Protein AF-A0A4R6K1C7-F1 (afdb_monomer)

Sequence (132 aa):
MERQLELVLAVVLMDVDGLGGIRLRAEDDDWLGMEGVATAMLRWPDGSGRGVQVALDQEFGTQVAMLADQVQEEVVEALWHAGRPTNWPRCPRHPHTHPLAAAEHGGRAYWKCPAGGELISEIGRLGATPRG

Organism: NCBI:txid52695

Radius of gyration: 14.56 Å; Cα contacts (8 Å, |Δi|>4): 227; chains: 1; bounding box: 35×25×40 Å

Structure (mmCIF, N/CA/C/O backbone):
data_AF-A0A4R6K1C7-F1
#
_entry.id   AF-A0A4R6K1C7-F1
#
loop_
_atom_site.group_PDB
_atom_site.id
_atom_site.type_symbol
_atom_site.label_atom_id
_atom_site.label_alt_id
_atom_site.label_comp_id
_atom_site.label_asym_id
_atom_site.label_entity_id
_atom_site.label_seq_id
_atom_site.pdbx_PDB_ins_code
_atom_site.Cartn_x
_atom_site.Cartn_y
_atom_site.Cartn_z
_atom_site.occupancy
_atom_site.B_iso_or_equiv
_atom_site.auth_seq_id
_atom_site.auth_comp_id
_atom_site.auth_asym_id
_atom_site.auth_atom_id
_atom_site.pdbx_PDB_model_num
ATOM 1 N N . MET A 1 1 ? -1.480 -3.429 18.960 1.00 80.00 1 MET A N 1
ATOM 2 C CA . MET A 1 1 ? -1.709 -2.700 17.705 1.00 80.0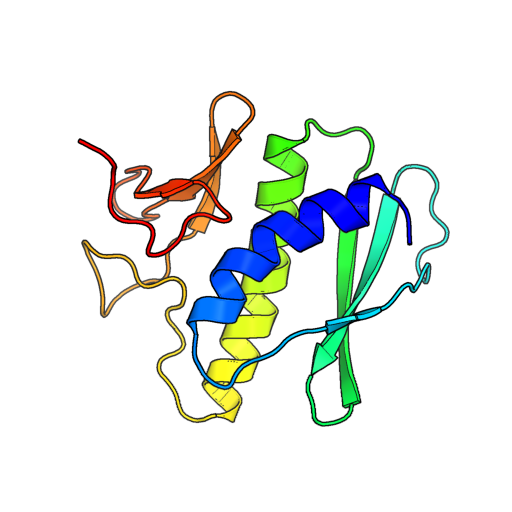0 1 MET A CA 1
ATOM 3 C C . MET A 1 1 ? -3.179 -2.403 17.641 1.00 80.00 1 MET A C 1
ATOM 5 O O . MET A 1 1 ? -3.972 -3.280 17.976 1.00 80.00 1 MET A O 1
ATOM 9 N N . GLU A 1 2 ? -3.535 -1.177 17.266 1.00 88.19 2 GLU A N 1
ATOM 10 C CA . GLU A 1 2 ? -4.929 -0.802 17.029 1.00 88.19 2 GLU A CA 1
ATOM 11 C C . GLU A 1 2 ? -5.557 -1.758 16.002 1.00 88.19 2 GLU A C 1
ATOM 13 O O . GLU A 1 2 ? -4.971 -2.024 14.949 1.00 88.19 2 GLU A O 1
ATOM 18 N N . ARG A 1 3 ? -6.751 -2.284 16.297 1.00 90.69 3 ARG A N 1
ATOM 19 C CA . ARG A 1 3 ? -7.385 -3.334 15.484 1.00 90.69 3 ARG A CA 1
ATOM 20 C C . ARG A 1 3 ? -7.634 -2.859 14.058 1.00 90.69 3 ARG A C 1
ATOM 22 O O . ARG A 1 3 ? -7.539 -3.637 13.112 1.00 90.69 3 ARG A O 1
ATOM 29 N N . GLN A 1 4 ? -7.974 -1.586 13.902 1.00 91.81 4 GLN A N 1
ATOM 30 C CA . GLN A 1 4 ? -8.191 -0.997 12.589 1.00 91.81 4 GLN A CA 1
ATOM 31 C C . GLN A 1 4 ? -6.903 -0.984 11.760 1.00 91.81 4 GLN A C 1
ATOM 33 O O . GLN A 1 4 ? -6.920 -1.420 10.612 1.00 91.81 4 GLN A O 1
ATOM 38 N N . LEU A 1 5 ? -5.776 -0.585 12.356 1.00 92.62 5 LEU A N 1
ATOM 39 C CA . LEU A 1 5 ? -4.478 -0.619 11.687 1.00 92.62 5 LEU A CA 1
ATOM 40 C C . LEU A 1 5 ? -4.064 -2.049 11.320 1.00 92.62 5 LEU A C 1
ATOM 42 O O . LEU A 1 5 ? -3.595 -2.272 10.208 1.00 92.62 5 LEU A O 1
ATOM 46 N N . GLU A 1 6 ? -4.305 -3.025 12.199 1.00 93.50 6 GLU A N 1
ATOM 47 C CA . GLU A 1 6 ? -4.054 -4.442 11.907 1.00 93.50 6 GLU A CA 1
ATOM 48 C C . GLU A 1 6 ? -4.808 -4.915 10.654 1.00 93.50 6 GLU A C 1
ATOM 50 O O . GLU A 1 6 ? -4.224 -5.546 9.773 1.00 93.50 6 GLU A O 1
ATOM 55 N N . LEU A 1 7 ? -6.098 -4.578 10.546 1.00 94.06 7 LEU A N 1
ATOM 56 C CA . LEU A 1 7 ? -6.932 -4.950 9.401 1.00 94.06 7 LEU A CA 1
ATOM 57 C C . LEU A 1 7 ? -6.456 -4.293 8.103 1.00 94.06 7 LEU A C 1
ATOM 59 O O . LEU A 1 7 ? -6.409 -4.952 7.064 1.00 94.06 7 LEU A O 1
ATOM 63 N N . VAL A 1 8 ? -6.098 -3.009 8.159 1.00 95.44 8 VAL A N 1
ATOM 64 C CA . VAL A 1 8 ? -5.603 -2.262 6.996 1.00 95.44 8 VAL A CA 1
ATOM 65 C C . VAL A 1 8 ? -4.245 -2.819 6.546 1.00 95.44 8 VAL A C 1
ATOM 67 O O . VAL A 1 8 ? -4.072 -3.112 5.363 1.00 95.44 8 VAL A O 1
ATOM 70 N N . LEU A 1 9 ? -3.311 -3.057 7.476 1.00 94.69 9 LEU A N 1
ATOM 71 C CA . LEU A 1 9 ? -2.016 -3.688 7.194 1.00 94.69 9 LEU A CA 1
ATOM 72 C C . LEU A 1 9 ? -2.180 -5.066 6.566 1.00 94.69 9 LEU A C 1
ATOM 74 O O . LEU A 1 9 ? -1.517 -5.365 5.577 1.00 94.69 9 LEU A O 1
ATOM 78 N N . ALA A 1 10 ? -3.067 -5.897 7.115 1.00 93.31 10 ALA A N 1
ATOM 79 C CA . ALA A 1 10 ? -3.297 -7.240 6.601 1.00 93.31 10 ALA A CA 1
ATOM 80 C C . ALA A 1 10 ? -3.711 -7.220 5.123 1.00 93.31 10 ALA A C 1
ATOM 82 O O . ALA A 1 10 ? -3.224 -8.045 4.356 1.00 93.31 10 ALA A O 1
ATOM 83 N N . VAL A 1 11 ? -4.555 -6.267 4.705 1.00 94.69 11 VAL A N 1
ATOM 84 C CA . VAL A 1 11 ? -4.951 -6.105 3.295 1.00 94.69 11 VAL A CA 1
ATOM 85 C C . VAL A 1 11 ? -3.749 -5.746 2.424 1.00 94.69 11 VAL A C 1
ATOM 87 O O . VAL A 1 11 ? -3.531 -6.381 1.398 1.00 94.69 11 VAL A O 1
ATOM 90 N N . VAL A 1 12 ? -2.945 -4.761 2.827 1.00 94.75 12 VAL A N 1
ATOM 91 C CA . VAL A 1 12 ? -1.796 -4.308 2.026 1.00 94.75 12 VAL A CA 1
ATOM 92 C C . VAL A 1 12 ? -0.714 -5.390 1.930 1.00 94.75 12 VAL A C 1
ATOM 94 O O . VAL A 1 12 ? -0.168 -5.635 0.854 1.00 94.75 12 VAL A O 1
ATOM 97 N N . LEU A 1 13 ? -0.420 -6.079 3.036 1.00 92.06 13 LEU A N 1
ATOM 98 C CA . LEU A 1 13 ? 0.635 -7.093 3.096 1.00 92.06 13 LEU A CA 1
ATOM 99 C C . LEU A 1 13 ? 0.333 -8.333 2.238 1.00 92.06 13 LEU A C 1
ATOM 101 O O . LEU A 1 13 ? 1.278 -8.986 1.794 1.00 92.06 13 LEU A O 1
ATOM 105 N N . MET A 1 14 ? -0.937 -8.614 1.910 1.00 91.50 14 MET A N 1
ATOM 106 C CA . MET A 1 14 ? -1.287 -9.667 0.941 1.00 91.50 14 MET A CA 1
ATOM 107 C C . MET A 1 14 ? -0.620 -9.448 -0.4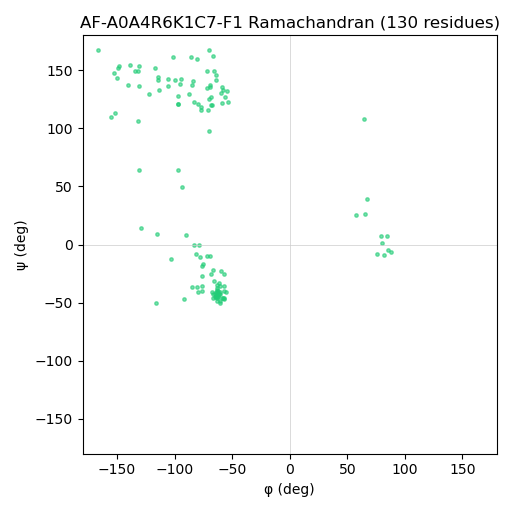25 1.00 91.50 14 MET A C 1
ATOM 109 O O . MET A 1 14 ? -0.201 -10.415 -1.061 1.00 91.50 14 MET A O 1
ATOM 113 N N . ASP A 1 15 ? -0.473 -8.195 -0.866 1.00 92.19 15 ASP A N 1
ATOM 114 C CA . ASP A 1 15 ? 0.167 -7.882 -2.150 1.00 92.19 15 ASP A CA 1
ATOM 115 C C . ASP A 1 15 ? 1.696 -7.999 -2.085 1.00 92.19 15 ASP A C 1
ATOM 117 O O . ASP A 1 15 ? 2.351 -8.270 -3.097 1.00 92.19 15 ASP A O 1
ATOM 121 N N . VAL A 1 16 ? 2.271 -7.808 -0.894 1.00 89.00 16 VAL A N 1
ATOM 122 C CA . VAL A 1 16 ? 3.716 -7.909 -0.647 1.00 89.00 16 VAL A CA 1
ATOM 123 C C . VAL A 1 16 ? 4.159 -9.367 -0.605 1.00 89.00 16 VAL A C 1
ATOM 125 O O . VAL A 1 16 ? 5.191 -9.704 -1.184 1.00 89.00 16 VAL A O 1
ATOM 128 N N . ASP A 1 17 ? 3.370 -10.255 0.006 1.00 81.75 17 ASP A N 1
ATOM 129 C CA . ASP A 1 17 ? 3.697 -11.684 0.119 1.00 81.75 17 ASP A CA 1
ATOM 130 C C . ASP A 1 17 ? 3.922 -12.357 -1.255 1.00 81.75 17 ASP A C 1
ATOM 132 O O . ASP A 1 17 ? 4.690 -13.317 -1.374 1.00 81.75 17 ASP A O 1
ATOM 136 N N . GLY A 1 18 ? 3.333 -11.813 -2.328 1.00 72.19 18 GLY A N 1
ATOM 137 C CA . GLY A 1 18 ? 3.535 -12.272 -3.706 1.00 72.19 18 GLY A CA 1
ATOM 138 C C . GLY A 1 18 ? 4.904 -11.943 -4.325 1.00 72.19 18 GLY A C 1
ATOM 139 O O . GLY A 1 18 ? 5.228 -12.459 -5.396 1.00 72.19 18 GLY A O 1
ATOM 140 N N . LEU A 1 19 ? 5.735 -11.108 -3.688 1.00 73.69 19 LEU A N 1
ATOM 141 C CA . LEU A 1 19 ? 6.997 -10.616 -4.264 1.00 73.69 19 LEU A CA 1
ATOM 142 C C . LEU A 1 19 ? 8.165 -11.601 -4.236 1.00 73.69 19 LEU A C 1
ATOM 144 O O . LEU A 1 19 ? 9.185 -11.342 -4.886 1.00 73.69 19 LEU A O 1
ATOM 148 N N . GLY A 1 20 ? 8.031 -12.714 -3.513 1.00 66.00 20 GLY A N 1
ATOM 149 C CA . GLY A 1 20 ? 9.068 -13.733 -3.367 1.00 66.00 20 GLY A CA 1
ATOM 150 C C . GLY A 1 20 ? 10.311 -13.204 -2.642 1.00 66.00 20 GLY A C 1
ATOM 151 O O . GLY A 1 20 ? 11.096 -12.435 -3.194 1.00 66.00 20 GLY A O 1
ATOM 152 N N . GLY A 1 21 ? 10.517 -13.636 -1.399 1.00 70.31 21 GLY A N 1
ATOM 153 C CA . GLY A 1 21 ? 11.736 -13.349 -0.630 1.00 70.31 21 GLY A CA 1
ATOM 154 C C . GLY A 1 21 ? 11.792 -11.983 0.065 1.00 70.31 21 GLY A C 1
ATOM 155 O O . GLY A 1 21 ? 12.675 -11.788 0.893 1.00 70.31 21 GLY A O 1
ATOM 156 N N . ILE A 1 22 ? 10.849 -11.073 -0.198 1.00 75.88 22 ILE A N 1
ATOM 157 C CA . ILE A 1 22 ? 10.638 -9.871 0.624 1.00 75.88 22 ILE A CA 1
ATOM 158 C C . ILE A 1 22 ? 9.507 -10.181 1.597 1.00 75.88 22 ILE A C 1
ATOM 160 O O . ILE A 1 22 ? 8.409 -10.529 1.173 1.00 75.88 22 ILE A O 1
ATOM 164 N N . ARG A 1 23 ? 9.789 -10.085 2.898 1.00 78.06 23 ARG A N 1
ATOM 165 C CA . ARG A 1 23 ? 8.792 -10.258 3.953 1.00 78.06 23 ARG A CA 1
ATOM 166 C C . ARG A 1 23 ? 8.907 -9.110 4.937 1.00 78.06 23 ARG A C 1
ATOM 168 O O . ARG A 1 23 ? 9.847 -9.081 5.728 1.00 78.06 23 ARG A O 1
ATOM 175 N N . LEU A 1 24 ? 7.948 -8.197 4.874 1.00 83.62 24 LEU A N 1
ATOM 176 C CA . LEU A 1 24 ? 7.779 -7.148 5.870 1.00 83.62 24 LEU A CA 1
ATOM 177 C C . LEU A 1 24 ? 6.945 -7.701 7.022 1.00 83.62 24 LEU A C 1
ATOM 179 O O . LEU A 1 24 ? 5.971 -8.424 6.805 1.00 83.62 24 LEU A O 1
ATOM 183 N N . ARG A 1 25 ? 7.344 -7.392 8.253 1.00 85.81 25 ARG A N 1
ATOM 184 C CA . ARG A 1 25 ? 6.541 -7.686 9.444 1.00 85.81 25 ARG A CA 1
ATOM 185 C C . ARG A 1 25 ? 6.092 -6.380 10.060 1.00 85.81 25 ARG A C 1
ATOM 187 O O . ARG A 1 25 ? 6.917 -5.493 10.231 1.00 85.81 25 ARG A O 1
ATOM 194 N N . ALA A 1 26 ? 4.817 -6.289 10.404 1.00 89.94 26 ALA A N 1
ATOM 195 C CA . ALA A 1 26 ? 4.330 -5.191 11.214 1.00 89.94 26 ALA A CA 1
ATOM 196 C C . ALA A 1 26 ? 4.483 -5.536 12.696 1.00 89.94 26 ALA A C 1
ATOM 198 O O . ALA A 1 26 ? 4.066 -6.609 13.140 1.00 89.94 26 ALA A O 1
ATOM 199 N N . GLU A 1 27 ? 5.079 -4.620 13.441 1.00 90.94 27 GLU A N 1
ATOM 200 C CA . GLU A 1 27 ? 5.191 -4.657 14.890 1.00 90.94 27 GLU A CA 1
ATOM 201 C C . GLU A 1 27 ? 4.387 -3.502 15.480 1.00 90.94 27 GLU A C 1
ATOM 203 O O . GLU A 1 27 ? 4.344 -2.404 14.923 1.00 90.94 27 GLU A O 1
ATOM 208 N N . ASP A 1 28 ? 3.731 -3.774 16.603 1.00 89.06 28 ASP A N 1
ATOM 209 C CA . ASP A 1 28 ? 3.004 -2.758 17.347 1.00 89.06 28 ASP A CA 1
ATOM 210 C C . ASP A 1 28 ? 3.973 -1.746 17.956 1.00 89.06 28 ASP A C 1
ATOM 212 O O . ASP A 1 28 ? 4.839 -2.125 18.746 1.00 89.06 28 ASP A O 1
ATOM 216 N N . ASP A 1 29 ? 3.821 -0.480 17.584 1.00 88.88 29 ASP A N 1
ATOM 217 C CA . ASP A 1 29 ? 4.643 0.617 18.083 1.00 88.88 29 ASP A CA 1
ATOM 218 C C . ASP A 1 29 ? 3.847 1.926 17.963 1.00 88.88 29 ASP A C 1
ATOM 220 O O . ASP A 1 29 ? 3.584 2.396 16.854 1.00 88.88 29 ASP A O 1
ATOM 224 N N . ASP A 1 30 ? 3.434 2.495 19.099 1.00 86.38 30 ASP A N 1
ATOM 225 C CA . ASP A 1 30 ? 2.734 3.784 19.190 1.00 86.38 30 ASP A CA 1
ATOM 226 C C . ASP A 1 30 ? 3.715 4.920 19.515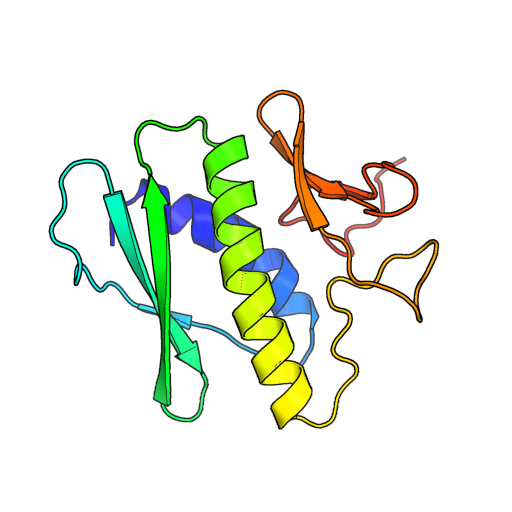 1.00 86.38 30 ASP A C 1
ATOM 228 O O . ASP A 1 30 ? 3.687 5.517 20.594 1.00 86.38 30 ASP A O 1
ATOM 232 N N . TRP A 1 31 ? 4.649 5.193 18.600 1.00 85.88 31 TRP A N 1
ATOM 233 C CA . TRP A 1 31 ? 5.672 6.222 18.827 1.00 85.88 31 TRP A CA 1
ATOM 234 C C . TRP A 1 31 ? 5.140 7.652 18.679 1.00 85.88 31 TRP A C 1
ATOM 236 O O . TRP A 1 31 ? 5.815 8.592 19.104 1.00 85.88 31 TRP A O 1
ATOM 246 N N . LEU A 1 32 ? 3.973 7.844 18.049 1.00 87.94 32 LEU A N 1
ATOM 247 C CA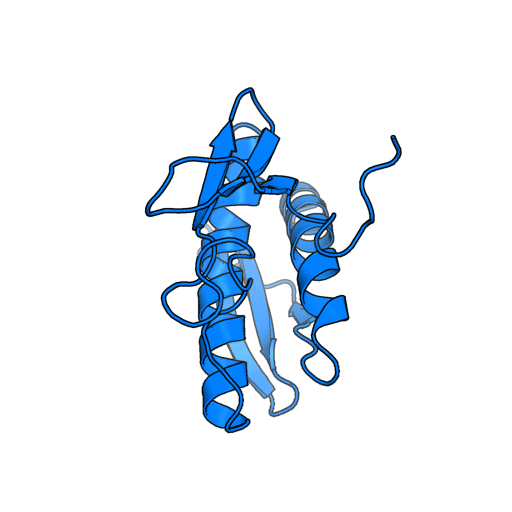 . LEU A 1 32 ? 3.362 9.169 17.912 1.00 87.94 32 LEU A CA 1
ATOM 248 C C . LEU A 1 32 ? 2.533 9.545 19.141 1.00 87.94 32 LEU A C 1
ATOM 250 O O . LEU A 1 32 ? 2.522 10.723 19.500 1.00 87.94 32 LEU A O 1
ATOM 254 N N . GLY A 1 33 ? 1.838 8.589 19.773 1.00 86.75 33 GLY A N 1
ATOM 255 C CA . GLY A 1 33 ? 0.982 8.846 20.935 1.00 86.75 33 GLY A CA 1
ATOM 256 C C . GLY A 1 33 ? -0.117 9.880 20.665 1.00 86.75 33 GLY A C 1
ATOM 257 O O . GLY A 1 33 ? -0.543 10.587 21.581 1.00 86.75 33 GLY A O 1
ATOM 258 N N . MET A 1 34 ? -0.527 10.033 19.401 1.00 88.44 34 MET A N 1
ATOM 259 C CA . MET A 1 34 ? -1.508 11.028 18.968 1.00 88.44 34 MET A CA 1
ATOM 260 C C . MET A 1 34 ? -2.896 10.407 18.868 1.00 88.44 34 MET A C 1
ATOM 262 O O . MET A 1 34 ? -3.104 9.421 18.165 1.00 88.44 34 MET A O 1
ATOM 266 N N . GLU A 1 35 ? -3.873 11.034 19.521 1.00 89.81 35 GLU A N 1
ATOM 267 C CA . GLU A 1 35 ? -5.271 10.624 19.411 1.00 89.81 35 GLU A CA 1
ATOM 268 C C . GLU A 1 35 ? -5.749 10.691 17.950 1.00 89.81 35 GLU A C 1
ATOM 270 O O . GLU A 1 35 ? -5.466 11.647 17.226 1.00 89.81 35 GLU A O 1
ATOM 275 N N . GLY A 1 36 ? -6.465 9.655 17.507 1.00 92.75 36 GLY A N 1
ATOM 276 C CA . GLY A 1 36 ? -6.971 9.556 16.136 1.00 92.75 36 GLY A CA 1
ATOM 277 C C . GLY A 1 36 ? -5.944 9.090 15.099 1.00 92.75 36 GLY A C 1
ATOM 278 O O . GLY A 1 36 ? -6.300 8.965 13.929 1.00 92.75 36 GLY A O 1
ATOM 279 N N . VAL A 1 37 ? -4.705 8.781 15.496 1.00 94.25 37 VAL A N 1
ATOM 280 C CA . VAL A 1 37 ? -3.686 8.192 14.618 1.00 94.25 37 VAL A CA 1
ATOM 281 C C . VAL A 1 37 ? -3.220 6.872 15.213 1.00 94.25 37 VAL A C 1
ATOM 283 O O . VAL A 1 37 ? -2.854 6.809 16.379 1.00 94.25 37 VAL A O 1
ATOM 286 N N . ALA A 1 38 ? -3.213 5.816 14.405 1.00 94.12 38 ALA A N 1
ATOM 287 C CA . ALA A 1 38 ? -2.577 4.559 14.777 1.00 94.12 38 ALA A CA 1
ATOM 288 C C . ALA A 1 38 ? -1.273 4.390 14.005 1.00 94.12 38 ALA A C 1
ATOM 290 O O . ALA A 1 38 ? -1.201 4.723 12.817 1.00 94.12 38 ALA A O 1
ATOM 291 N N . THR A 1 39 ? -0.266 3.829 14.667 1.00 95.25 39 THR A N 1
ATOM 292 C CA . THR A 1 39 ? 1.056 3.614 14.086 1.00 95.25 39 THR A CA 1
ATOM 293 C C . THR A 1 39 ? 1.561 2.189 14.293 1.00 95.25 39 THR A C 1
ATOM 295 O O . THR A 1 39 ? 1.132 1.486 15.207 1.00 95.25 39 THR A O 1
ATOM 298 N N . ALA A 1 40 ? 2.429 1.735 13.392 1.00 94.25 40 ALA A N 1
ATOM 299 C CA . ALA A 1 40 ? 3.101 0.441 13.472 1.00 94.25 40 ALA A CA 1
ATOM 300 C C . ALA A 1 40 ? 4.476 0.515 12.813 1.00 94.25 40 ALA A C 1
ATOM 302 O O . ALA A 1 40 ? 4.700 1.297 11.890 1.00 94.25 40 ALA A O 1
ATOM 303 N N . MET A 1 41 ? 5.406 -0.313 13.268 1.00 94.38 41 MET A N 1
ATOM 304 C CA . MET A 1 41 ? 6.746 -0.378 12.704 1.00 94.38 41 MET A CA 1
ATOM 305 C C . MET A 1 41 ? 6.829 -1.527 11.702 1.00 94.38 41 MET A C 1
ATOM 307 O O . MET A 1 41 ? 6.604 -2.684 12.055 1.00 94.38 41 MET A O 1
ATOM 311 N N . LEU A 1 42 ? 7.165 -1.230 10.448 1.00 92.06 42 LEU A N 1
ATOM 312 C CA . LEU A 1 42 ? 7.494 -2.250 9.459 1.00 92.06 42 LEU A CA 1
ATOM 313 C C . LEU A 1 42 ? 8.955 -2.646 9.628 1.00 92.06 42 LEU A C 1
ATOM 315 O O . LEU A 1 42 ? 9.840 -1.800 9.559 1.00 92.06 42 LEU A O 1
ATOM 319 N N . ARG A 1 43 ? 9.214 -3.933 9.857 1.00 88.25 43 ARG A N 1
ATOM 320 C CA . ARG A 1 43 ? 10.559 -4.492 10.015 1.00 88.25 43 ARG A CA 1
ATOM 321 C C . ARG A 1 43 ? 10.995 -5.285 8.798 1.00 88.25 43 ARG A C 1
ATOM 323 O O . ARG A 1 43 ? 10.257 -6.154 8.314 1.00 88.25 43 ARG A O 1
ATOM 330 N N . TRP A 1 44 ? 12.241 -5.061 8.397 1.00 79.88 44 TRP A N 1
ATOM 331 C CA . TRP A 1 44 ? 12.966 -5.926 7.475 1.00 79.88 44 TRP A CA 1
ATOM 332 C C . TRP A 1 44 ? 13.658 -7.086 8.217 1.00 79.88 44 TRP A C 1
ATOM 334 O O . TRP A 1 44 ? 13.870 -7.019 9.432 1.00 79.88 44 TRP A O 1
ATOM 344 N N . PRO A 1 45 ? 14.045 -8.170 7.512 1.00 76.50 45 PRO A N 1
ATOM 345 C CA . PRO A 1 45 ? 14.731 -9.310 8.128 1.00 76.50 45 PRO A CA 1
ATOM 346 C C . PRO A 1 45 ? 16.070 -8.984 8.805 1.00 76.50 45 PRO A C 1
ATOM 348 O O . PRO A 1 45 ? 16.502 -9.745 9.667 1.00 76.50 45 PRO A O 1
ATOM 351 N N . ASP A 1 46 ? 16.730 -7.891 8.419 1.00 77.56 46 ASP A N 1
ATOM 352 C CA . ASP A 1 46 ? 17.993 -7.436 9.013 1.00 77.56 46 ASP A CA 1
ATOM 353 C C . ASP A 1 46 ? 17.803 -6.613 10.305 1.00 77.56 46 ASP A C 1
ATOM 355 O O . ASP A 1 46 ? 18.784 -6.204 10.926 1.00 77.56 46 ASP A O 1
ATOM 359 N N . GLY A 1 47 ? 16.552 -6.406 10.732 1.00 77.94 47 GLY A N 1
ATOM 360 C CA . GLY A 1 47 ? 16.188 -5.682 11.949 1.00 77.94 47 GLY A CA 1
ATOM 361 C C . GLY A 1 47 ? 16.023 -4.173 11.768 1.00 77.94 47 GLY A C 1
ATOM 362 O O . GLY A 1 47 ? 15.570 -3.507 12.701 1.00 77.94 47 GLY A O 1
ATOM 363 N N . SER A 1 48 ? 16.335 -3.621 10.592 1.00 82.56 48 SER A N 1
ATOM 364 C CA . SER A 1 48 ? 15.959 -2.243 10.281 1.00 82.56 48 SER A CA 1
ATOM 365 C C . SER A 1 48 ? 14.430 -2.118 10.180 1.00 82.56 48 SER A C 1
ATOM 367 O O . SER A 1 48 ? 13.709 -3.117 10.056 1.00 82.56 48 SER A O 1
ATOM 369 N N . GLY A 1 49 ? 13.901 -0.897 10.255 1.00 84.00 49 GLY A N 1
ATOM 370 C CA . GLY A 1 49 ? 12.476 -0.680 10.029 1.00 84.00 49 GLY A CA 1
ATOM 371 C C . GLY A 1 49 ? 12.072 0.772 9.836 1.00 84.00 49 GLY A C 1
ATOM 372 O O . GLY A 1 49 ? 12.843 1.684 10.140 1.00 84.00 49 GLY A O 1
ATOM 373 N N . ARG A 1 50 ? 10.838 0.952 9.371 1.00 91.00 50 ARG A N 1
ATOM 374 C CA . ARG A 1 50 ? 10.198 2.243 9.118 1.00 91.00 50 ARG A CA 1
ATOM 375 C C . ARG A 1 50 ? 8.816 2.276 9.747 1.00 91.00 50 ARG A C 1
ATOM 377 O O . ARG A 1 50 ? 8.041 1.325 9.651 1.00 91.00 50 ARG A O 1
ATOM 384 N N . GLY A 1 51 ? 8.511 3.399 10.381 1.00 93.62 51 GLY A N 1
ATOM 385 C CA . GLY A 1 51 ? 7.187 3.655 10.913 1.00 93.62 51 GLY A CA 1
ATOM 386 C C . GLY A 1 51 ? 6.175 3.924 9.801 1.00 93.62 51 GLY A C 1
ATOM 387 O O . GLY A 1 51 ? 6.444 4.721 8.903 1.00 93.62 51 GLY A O 1
ATOM 388 N N . VAL A 1 52 ? 5.007 3.296 9.897 1.00 95.38 52 VAL A N 1
ATOM 389 C CA . VAL A 1 52 ? 3.810 3.619 9.119 1.00 95.38 52 VAL A CA 1
ATOM 390 C C . VAL A 1 52 ? 2.669 4.080 10.012 1.00 95.38 52 VAL A C 1
ATOM 392 O O . VAL A 1 52 ? 2.552 3.677 11.169 1.00 95.38 52 VAL A O 1
ATOM 395 N N . GLN A 1 53 ? 1.801 4.917 9.462 1.00 95.06 53 GLN A N 1
ATOM 396 C CA . GLN A 1 53 ? 0.706 5.530 10.201 1.00 95.06 53 GLN A CA 1
ATOM 397 C C . GLN A 1 53 ? -0.586 5.577 9.394 1.00 95.06 53 GLN A C 1
ATOM 399 O O . GLN A 1 53 ? -0.579 5.646 8.163 1.00 95.06 53 GLN A O 1
ATOM 404 N N . VAL A 1 54 ? -1.711 5.610 10.101 1.00 94.62 54 VAL A N 1
ATOM 405 C CA . VAL A 1 54 ? -3.032 5.791 9.507 1.00 94.62 54 VAL A CA 1
ATOM 406 C C . VAL A 1 54 ? -3.890 6.705 10.375 1.00 94.62 54 VAL A C 1
ATOM 408 O O . VAL A 1 54 ? -3.896 6.590 11.600 1.00 94.62 54 VAL A O 1
ATOM 411 N N . ALA A 1 55 ? -4.616 7.619 9.735 1.00 94.56 55 ALA A N 1
ATOM 412 C CA . ALA A 1 55 ? -5.626 8.435 10.396 1.00 94.56 55 ALA A CA 1
ATOM 413 C C . ALA A 1 55 ? -6.910 7.607 10.566 1.00 94.56 55 ALA A C 1
ATOM 415 O O . ALA A 1 55 ? -7.465 7.097 9.590 1.00 94.56 55 ALA A O 1
ATOM 416 N N . LEU A 1 56 ? -7.349 7.434 11.813 1.00 92.94 56 LEU A N 1
ATOM 417 C CA . LEU A 1 56 ? -8.448 6.538 12.185 1.00 92.94 56 LEU A CA 1
ATOM 418 C C . LEU A 1 56 ? -9.831 7.100 11.841 1.00 92.94 56 LEU A C 1
ATOM 420 O O . LEU A 1 56 ? -10.789 6.332 11.772 1.00 92.94 56 LEU A O 1
ATOM 424 N N . ASP A 1 57 ? -9.923 8.411 11.618 1.00 95.12 57 ASP A N 1
ATOM 425 C CA . ASP A 1 57 ? -11.143 9.132 11.245 1.00 95.12 57 ASP A CA 1
ATOM 426 C C . ASP A 1 57 ? -11.477 9.049 9.744 1.00 95.12 57 ASP A C 1
ATOM 428 O O . ASP A 1 57 ? -12.550 9.477 9.323 1.00 95.12 57 ASP A O 1
ATOM 432 N N . GLN A 1 58 ? -10.572 8.497 8.931 1.00 96.19 58 GLN A N 1
ATOM 433 C CA . GLN A 1 58 ? -10.775 8.332 7.494 1.00 96.19 58 GLN A CA 1
ATOM 434 C C . GLN A 1 58 ? -11.628 7.104 7.173 1.00 96.19 58 GLN A C 1
ATOM 436 O O . GLN A 1 58 ? -11.689 6.146 7.936 1.00 96.19 58 GLN A O 1
ATOM 441 N N . GLU A 1 59 ? -12.230 7.073 5.988 1.00 96.62 59 GLU A N 1
ATOM 442 C CA . GLU A 1 59 ? -12.900 5.871 5.488 1.00 96.62 59 GLU A CA 1
ATOM 443 C C . GLU A 1 59 ? -11.900 4.731 5.240 1.00 96.62 59 GLU A C 1
ATOM 445 O O . GLU A 1 59 ? -10.754 4.959 4.844 1.00 96.62 59 GLU A O 1
ATOM 450 N N . PHE A 1 60 ? -12.341 3.482 5.406 1.00 96.44 60 PHE A N 1
ATOM 451 C CA . PHE A 1 60 ? -11.467 2.305 5.309 1.00 96.44 60 PHE A CA 1
ATOM 452 C C . PHE A 1 60 ? -10.695 2.226 3.977 1.00 96.44 60 PHE A C 1
ATOM 454 O O . PHE A 1 60 ? -9.507 1.918 3.964 1.00 96.44 60 PHE A O 1
ATOM 461 N N . GLY A 1 61 ? -11.333 2.553 2.847 1.00 97.56 61 GLY A N 1
ATOM 462 C CA . GLY A 1 61 ? -10.658 2.599 1.543 1.00 97.56 61 GLY A CA 1
ATOM 463 C C . GLY A 1 61 ? -9.531 3.635 1.485 1.00 97.56 61 GLY A C 1
ATOM 464 O O . GLY A 1 61 ? -8.458 3.348 0.959 1.00 97.56 61 GLY A O 1
ATOM 465 N N . THR A 1 62 ? -9.736 4.811 2.078 1.00 98.19 62 THR A N 1
ATOM 466 C CA . THR A 1 62 ? -8.705 5.852 2.191 1.00 98.19 62 THR A CA 1
ATOM 467 C C . THR A 1 62 ? -7.548 5.373 3.057 1.00 98.19 62 THR A C 1
ATOM 469 O O . THR A 1 62 ? -6.392 5.517 2.669 1.00 98.19 62 THR A O 1
ATOM 472 N N . GLN A 1 63 ? -7.850 4.734 4.187 1.00 98.00 63 GLN A N 1
ATOM 473 C CA . GLN A 1 63 ? -6.844 4.166 5.084 1.00 98.00 63 GLN A CA 1
ATOM 474 C C . GLN A 1 63 ? -5.963 3.130 4.381 1.00 98.00 63 GLN A C 1
ATOM 476 O O . GLN A 1 63 ? -4.738 3.197 4.474 1.00 98.00 63 GLN A O 1
ATOM 481 N N . VAL A 1 64 ? -6.572 2.210 3.624 1.00 98.38 64 VAL A N 1
ATOM 482 C CA . VAL A 1 64 ? -5.835 1.208 2.839 1.00 98.38 64 VAL A CA 1
ATOM 483 C C . VAL A 1 64 ? -4.972 1.872 1.770 1.00 98.38 64 VAL A C 1
ATOM 485 O O . VAL A 1 64 ? -3.816 1.487 1.623 1.00 98.38 64 VAL A O 1
ATOM 488 N N . ALA A 1 65 ? -5.477 2.881 1.054 1.00 98.31 65 ALA A N 1
ATOM 489 C CA . ALA A 1 65 ? -4.688 3.585 0.043 1.00 98.31 65 ALA A CA 1
ATOM 490 C C . ALA A 1 65 ? -3.488 4.335 0.656 1.00 98.31 65 ALA A C 1
ATOM 492 O O . ALA A 1 65 ? -2.374 4.203 0.156 1.00 98.31 65 ALA A O 1
ATOM 493 N N . MET A 1 66 ? -3.694 5.061 1.761 1.00 97.56 66 MET A N 1
ATOM 494 C CA . MET A 1 66 ? -2.626 5.773 2.478 1.00 97.56 66 MET A CA 1
ATOM 495 C C . MET A 1 66 ? -1.545 4.827 2.995 1.00 97.56 66 MET A C 1
ATOM 497 O O . MET A 1 66 ? -0.357 5.147 2.964 1.00 97.56 66 MET A O 1
ATOM 501 N N . LEU A 1 67 ? -1.951 3.670 3.512 1.00 97.38 67 LEU A N 1
ATOM 502 C CA . LEU A 1 67 ? -1.004 2.707 4.045 1.00 97.38 67 LEU A CA 1
ATOM 503 C C . LEU A 1 67 ? -0.271 1.951 2.934 1.00 97.38 67 LEU A C 1
ATOM 505 O O . LEU A 1 67 ? 0.912 1.659 3.071 1.00 97.38 67 LEU A O 1
ATOM 509 N N . ALA A 1 68 ? -0.951 1.662 1.825 1.00 97.62 68 ALA A N 1
ATOM 510 C CA . ALA A 1 68 ? -0.338 1.042 0.660 1.00 97.62 68 ALA A CA 1
ATOM 511 C C . ALA A 1 68 ? 0.746 1.917 0.030 1.00 97.62 68 ALA A C 1
ATOM 513 O O . ALA A 1 68 ? 1.768 1.380 -0.381 1.00 97.62 68 ALA A O 1
ATOM 514 N N . ASP A 1 69 ? 0.548 3.235 0.001 1.00 97.31 69 ASP A N 1
ATOM 515 C CA . ASP A 1 69 ? 1.557 4.203 -0.440 1.00 97.31 69 ASP A CA 1
ATOM 516 C C . ASP A 1 69 ? 2.818 4.138 0.444 1.00 97.31 69 ASP A C 1
ATOM 518 O O . ASP A 1 69 ? 3.923 3.928 -0.048 1.00 97.31 69 ASP A O 1
ATOM 522 N N . GLN A 1 70 ? 2.648 4.156 1.771 1.00 97.19 70 GLN A N 1
ATOM 523 C CA . GLN A 1 70 ? 3.764 4.029 2.719 1.00 97.19 70 GLN A CA 1
ATOM 524 C C . GLN A 1 70 ? 4.484 2.675 2.614 1.00 97.19 70 GLN A C 1
ATOM 526 O O . GLN A 1 70 ? 5.708 2.622 2.556 1.00 97.19 70 GLN A O 1
ATOM 531 N N . VAL A 1 71 ? 3.740 1.564 2.558 1.00 94.81 71 VAL A N 1
ATOM 532 C CA . VAL A 1 71 ? 4.319 0.217 2.391 1.00 94.81 71 VAL A CA 1
ATOM 533 C C . VAL A 1 71 ? 5.031 0.089 1.044 1.00 94.81 71 VAL A C 1
ATOM 535 O O . VAL A 1 71 ? 6.039 -0.608 0.942 1.00 94.81 71 VAL A O 1
ATOM 538 N N . GLN A 1 72 ? 4.525 0.743 -0.001 1.00 95.19 72 GLN A N 1
ATOM 539 C CA . GLN A 1 72 ? 5.148 0.731 -1.316 1.00 95.19 72 GLN A CA 1
ATOM 540 C C . GLN A 1 72 ? 6.550 1.328 -1.280 1.00 95.19 72 GLN A C 1
ATOM 542 O O . GLN A 1 72 ? 7.450 0.728 -1.866 1.00 95.19 72 GLN A O 1
ATOM 547 N N . GLU A 1 73 ? 6.763 2.438 -0.575 1.00 93.81 73 GLU A N 1
ATOM 548 C CA . GLU A 1 73 ? 8.103 3.008 -0.404 1.00 93.81 73 GLU A CA 1
ATOM 549 C C . GLU A 1 73 ? 9.068 1.992 0.231 1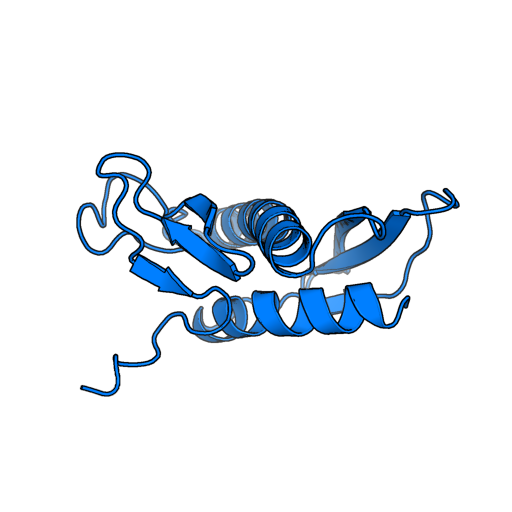.00 93.81 73 GLU A C 1
ATOM 551 O O . GLU A 1 73 ? 10.144 1.737 -0.313 1.00 93.81 73 GLU A O 1
ATOM 556 N N . GLU A 1 74 ? 8.637 1.301 1.287 1.00 92.00 74 GLU A N 1
ATOM 557 C CA . GLU A 1 74 ? 9.443 0.280 1.975 1.00 92.00 74 GLU A CA 1
ATOM 558 C C . GLU A 1 74 ? 9.784 -0.921 1.093 1.00 92.00 74 GLU A C 1
ATOM 560 O O . GLU A 1 74 ? 10.888 -1.476 1.132 1.00 92.00 74 GLU A O 1
ATOM 565 N N . VAL A 1 75 ? 8.827 -1.343 0.271 1.00 91.25 75 VAL A N 1
ATOM 566 C CA . VAL A 1 75 ? 9.036 -2.420 -0.695 1.00 91.25 75 VAL A CA 1
ATOM 567 C C . VAL A 1 75 ? 10.014 -1.988 -1.787 1.00 91.25 75 VAL A C 1
ATOM 569 O O . VAL A 1 75 ? 10.867 -2.780 -2.192 1.00 91.25 75 VAL A O 1
ATOM 572 N N . VAL A 1 76 ? 9.909 -0.750 -2.269 1.00 91.50 76 VAL A N 1
ATOM 573 C CA . VAL A 1 76 ? 10.814 -0.181 -3.275 1.00 91.50 76 VAL A CA 1
ATOM 574 C C . VAL A 1 76 ? 12.245 -0.121 -2.743 1.00 91.50 76 VAL A C 1
ATOM 576 O O . VAL A 1 76 ? 13.168 -0.548 -3.444 1.00 91.50 76 VAL A O 1
ATOM 579 N N . GLU A 1 77 ? 12.431 0.323 -1.502 1.00 89.44 77 GLU A N 1
ATOM 580 C CA . GLU A 1 77 ? 13.733 0.326 -0.829 1.00 89.44 77 GLU A CA 1
ATOM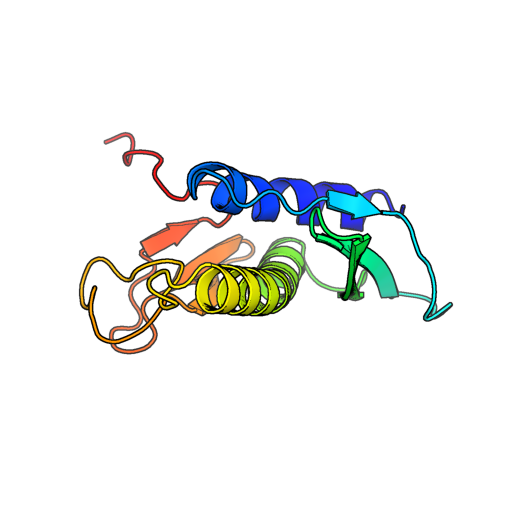 581 C C . GLU A 1 77 ? 14.290 -1.096 -0.663 1.00 89.44 77 GLU A C 1
ATOM 583 O O . GLU A 1 77 ? 15.439 -1.366 -1.029 1.00 89.44 77 GLU A O 1
ATOM 588 N N . ALA A 1 78 ? 13.463 -2.050 -0.225 1.00 86.88 78 ALA A N 1
ATOM 589 C CA . ALA A 1 78 ? 13.868 -3.452 -0.106 1.00 86.88 78 ALA A CA 1
ATOM 590 C C . ALA A 1 78 ? 14.297 -4.058 -1.455 1.00 86.88 78 ALA A C 1
ATOM 592 O O . ALA A 1 78 ? 15.298 -4.777 -1.540 1.00 86.88 78 ALA A O 1
ATOM 593 N N . LEU A 1 79 ? 13.558 -3.766 -2.530 1.00 88.69 79 LEU A N 1
ATOM 594 C CA . LEU A 1 79 ? 13.891 -4.215 -3.884 1.00 88.69 79 LEU A CA 1
ATOM 595 C C . LEU A 1 79 ? 15.211 -3.610 -4.365 1.00 88.69 79 LEU A C 1
ATOM 597 O O . LEU A 1 79 ? 16.017 -4.329 -4.962 1.00 88.69 79 LEU A O 1
ATOM 601 N N . TRP A 1 80 ? 15.451 -2.329 -4.076 1.00 90.50 80 TRP A N 1
ATOM 602 C CA . TRP A 1 80 ? 16.702 -1.650 -4.402 1.00 90.50 80 TRP A CA 1
ATOM 603 C C . TRP A 1 80 ? 17.899 -2.318 -3.721 1.00 90.50 80 TRP A C 1
ATOM 605 O O . TRP A 1 80 ? 18.858 -2.696 -4.397 1.00 90.50 80 TRP A O 1
ATOM 615 N N . HIS A 1 81 ? 17.818 -2.553 -2.408 1.00 86.81 81 HIS A N 1
ATOM 616 C CA . HIS A 1 81 ? 18.869 -3.242 -1.653 1.00 86.81 81 HIS A CA 1
ATOM 617 C C . HIS A 1 81 ? 19.115 -4.676 -2.140 1.00 86.81 81 HIS A C 1
ATOM 619 O O . HIS A 1 81 ? 20.254 -5.141 -2.147 1.00 86.81 81 HIS A O 1
ATOM 625 N N . ALA A 1 82 ? 18.070 -5.362 -2.608 1.00 86.19 82 ALA A N 1
ATOM 626 C CA . ALA A 1 82 ? 18.175 -6.693 -3.199 1.00 86.19 82 ALA A CA 1
ATOM 627 C C . ALA A 1 82 ? 18.675 -6.699 -4.662 1.00 86.19 82 ALA A C 1
ATOM 629 O O . ALA A 1 82 ? 18.765 -7.771 -5.263 1.00 86.19 82 ALA A O 1
ATOM 630 N N . GLY A 1 83 ? 18.954 -5.537 -5.269 1.00 89.75 83 GLY A N 1
ATOM 631 C CA . GLY A 1 83 ? 19.351 -5.429 -6.679 1.00 89.75 83 GLY A CA 1
ATOM 632 C C . GLY A 1 83 ? 18.253 -5.852 -7.666 1.00 89.75 83 GLY A C 1
ATOM 633 O O . GLY A 1 83 ? 18.550 -6.309 -8.772 1.00 89.75 83 GLY A O 1
ATOM 634 N N . ARG A 1 84 ? 16.979 -5.751 -7.267 1.00 90.06 84 ARG A N 1
ATOM 635 C CA . ARG A 1 84 ? 15.799 -6.138 -8.057 1.00 90.06 84 ARG A CA 1
ATOM 636 C C . ARG A 1 84 ? 15.117 -4.910 -8.676 1.00 90.06 84 ARG A C 1
ATOM 638 O O . ARG A 1 84 ? 15.323 -3.792 -8.211 1.00 90.06 84 ARG A O 1
ATOM 645 N N . PRO A 1 85 ? 14.273 -5.087 -9.715 1.00 90.56 85 PRO A N 1
ATOM 646 C CA . PRO A 1 85 ? 13.491 -3.984 -10.271 1.00 90.56 85 PRO A CA 1
ATOM 647 C C . PRO A 1 85 ? 12.629 -3.302 -9.202 1.00 90.56 85 PRO A C 1
ATOM 649 O O . PRO A 1 85 ? 11.842 -3.965 -8.534 1.00 90.56 85 PRO A O 1
ATOM 652 N N . THR A 1 86 ? 12.750 -1.981 -9.088 1.00 92.50 86 THR A N 1
ATOM 653 C CA . THR A 1 86 ? 12.108 -1.145 -8.059 1.00 92.50 86 THR A CA 1
ATOM 654 C C . THR A 1 86 ? 10.732 -0.616 -8.457 1.00 92.50 86 THR A C 1
ATOM 656 O O . THR A 1 86 ? 10.159 0.218 -7.773 1.00 92.50 86 THR A O 1
ATOM 659 N N . ASN A 1 87 ? 10.165 -1.065 -9.575 1.00 91.56 87 ASN A N 1
ATOM 660 C CA . ASN A 1 87 ? 8.905 -0.534 -10.084 1.00 91.56 87 ASN A CA 1
ATOM 661 C C . ASN A 1 87 ? 7.687 -1.341 -9.614 1.00 91.56 87 ASN A C 1
ATOM 663 O O . ASN A 1 87 ? 6.857 -1.744 -10.428 1.00 91.56 87 ASN A O 1
ATOM 667 N N . TRP A 1 88 ? 7.602 -1.600 -8.308 1.00 93.56 88 TRP A N 1
ATOM 668 C CA . TRP A 1 88 ? 6.511 -2.357 -7.696 1.00 93.56 88 TRP A CA 1
ATOM 669 C C . TRP A 1 88 ? 5.388 -1.450 -7.146 1.00 93.56 88 TRP A C 1
ATOM 671 O O . TRP A 1 88 ? 5.701 -0.406 -6.582 1.00 93.56 88 TRP A O 1
ATOM 681 N N . PRO A 1 89 ? 4.104 -1.846 -7.259 1.00 94.38 89 PRO A N 1
ATOM 682 C CA . PRO A 1 89 ? 3.608 -2.913 -8.125 1.00 94.38 89 PRO A CA 1
ATOM 683 C C . PRO A 1 89 ? 3.812 -2.568 -9.596 1.00 94.38 89 PRO A C 1
ATOM 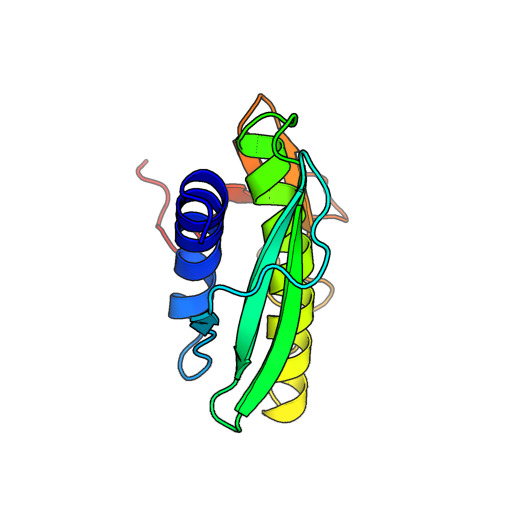685 O O . PRO A 1 89 ? 3.632 -1.425 -10.010 1.00 94.38 89 PRO A O 1
ATOM 688 N N . ARG A 1 90 ? 4.176 -3.558 -10.413 1.00 93.25 90 ARG A N 1
ATOM 689 C CA . ARG A 1 90 ? 4.471 -3.319 -11.831 1.00 93.25 90 ARG A CA 1
ATOM 690 C C . ARG A 1 90 ? 3.199 -2.943 -12.580 1.00 93.25 90 ARG A C 1
ATOM 692 O O . ARG A 1 90 ? 2.225 -3.692 -12.554 1.00 93.25 90 ARG A O 1
ATOM 699 N N . CYS A 1 91 ? 3.213 -1.826 -13.306 1.00 94.50 91 CYS A N 1
ATOM 700 C CA . CYS A 1 91 ? 2.087 -1.485 -14.167 1.00 94.50 91 CYS A CA 1
ATOM 701 C C . CYS A 1 91 ? 2.014 -2.446 -15.368 1.00 94.50 91 CYS A C 1
ATOM 703 O O . CYS A 1 91 ? 2.981 -2.519 -16.123 1.00 94.50 91 CYS A O 1
ATOM 705 N N . PRO A 1 92 ? 0.889 -3.138 -15.629 1.00 92.88 92 PRO A N 1
ATOM 706 C CA . PRO A 1 92 ? 0.794 -4.057 -16.767 1.00 92.88 92 PRO A CA 1
ATOM 707 C C . PRO A 1 92 ? 0.810 -3.334 -18.122 1.00 92.88 92 PRO A C 1
ATOM 709 O O . PRO A 1 92 ? 1.220 -3.918 -19.121 1.00 92.88 92 PRO A O 1
ATOM 712 N N . ARG A 1 93 ? 0.392 -2.061 -18.165 1.00 92.38 93 ARG A N 1
ATOM 713 C CA . ARG A 1 93 ? 0.414 -1.228 -19.380 1.00 92.38 93 ARG A CA 1
ATOM 714 C C . ARG A 1 93 ? 1.798 -0.645 -19.664 1.00 92.38 93 ARG A C 1
ATOM 716 O O . ARG A 1 93 ? 2.197 -0.568 -20.820 1.00 92.38 93 ARG A O 1
ATOM 723 N N . HIS A 1 94 ? 2.538 -0.273 -18.617 1.00 92.62 94 HIS A N 1
ATOM 724 C CA . HIS A 1 94 ? 3.866 0.340 -18.728 1.00 92.62 94 HIS A CA 1
ATOM 725 C C . HIS A 1 94 ? 4.877 -0.355 -17.808 1.00 92.62 94 HIS A C 1
ATOM 727 O O . HIS A 1 94 ? 5.412 0.249 -16.871 1.00 92.62 94 HIS A O 1
ATOM 733 N N . PRO A 1 95 ? 5.163 -1.644 -18.057 1.00 90.44 95 PRO A N 1
ATOM 734 C CA . PRO A 1 95 ? 5.853 -2.479 -17.088 1.00 90.44 95 PRO A CA 1
ATOM 735 C C . PRO A 1 95 ? 7.317 -2.104 -16.881 1.00 90.44 95 PRO A C 1
ATOM 737 O O . PRO A 1 95 ? 7.923 -2.602 -15.948 1.00 90.44 95 PRO A O 1
ATOM 740 N N . HIS A 1 96 ? 7.905 -1.228 -17.693 1.00 90.81 96 HIS A N 1
ATOM 741 C CA . HIS A 1 96 ? 9.299 -0.788 -17.550 1.00 90.81 96 HIS A CA 1
ATOM 742 C C . HIS A 1 96 ? 9.432 0.703 -17.219 1.00 90.81 96 HIS A C 1
ATOM 744 O O . HIS A 1 96 ? 10.539 1.227 -17.255 1.00 90.81 96 HIS A O 1
ATOM 750 N N . THR A 1 97 ? 8.323 1.386 -16.921 1.00 92.44 97 THR A N 1
ATOM 751 C CA . THR A 1 97 ? 8.310 2.853 -16.825 1.00 92.44 97 THR A CA 1
ATOM 752 C C . THR A 1 97 ? 7.979 3.337 -15.427 1.00 92.44 97 THR A C 1
ATOM 754 O O . THR A 1 97 ? 8.693 4.176 -14.893 1.00 92.44 97 THR A O 1
ATOM 757 N N . HIS A 1 98 ? 6.903 2.827 -14.830 1.00 93.31 98 HIS A N 1
ATOM 758 C CA . HIS A 1 98 ? 6.437 3.310 -13.536 1.00 93.31 98 HIS A CA 1
ATOM 759 C C . HIS A 1 98 ? 5.770 2.187 -12.731 1.00 93.31 98 HIS A C 1
ATOM 761 O O . HIS A 1 98 ? 5.236 1.234 -13.320 1.00 93.31 98 HIS A O 1
ATOM 767 N N . PRO A 1 99 ? 5.780 2.287 -11.392 1.00 96.00 99 PRO A N 1
ATOM 768 C CA . PRO A 1 99 ? 4.908 1.474 -10.564 1.00 96.00 99 PRO A CA 1
ATOM 769 C C . PRO A 1 99 ? 3.442 1.918 -10.718 1.00 96.00 99 PRO A C 1
ATOM 771 O O . PRO A 1 99 ? 3.132 2.959 -11.307 1.00 96.00 99 PRO A O 1
ATOM 774 N N . LEU A 1 100 ? 2.518 1.102 -10.227 1.00 97.25 100 LEU A N 1
ATOM 775 C CA . LEU A 1 100 ? 1.151 1.532 -9.947 1.00 97.25 100 LEU A CA 1
ATOM 77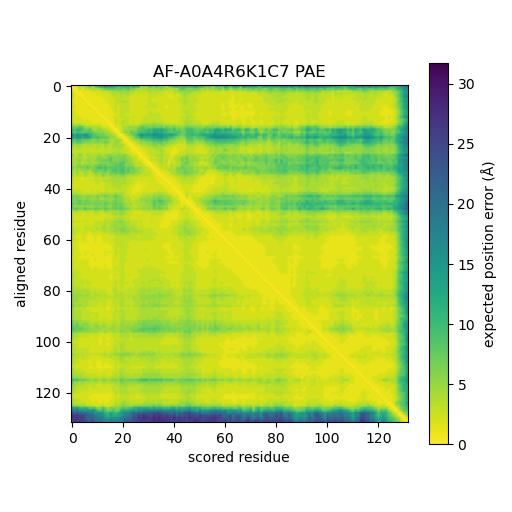6 C C . LEU A 1 100 ? 1.153 2.450 -8.723 1.00 97.25 100 LEU A C 1
ATOM 778 O O . LEU A 1 100 ? 1.984 2.282 -7.841 1.00 97.25 100 LEU A O 1
ATOM 782 N N . ALA A 1 101 ? 0.226 3.401 -8.676 1.00 97.75 101 ALA A N 1
ATOM 783 C CA . ALA A 1 101 ? 0.020 4.277 -7.528 1.00 97.75 101 ALA A CA 1
ATOM 784 C C . ALA A 1 101 ? -1.162 3.771 -6.695 1.00 97.75 101 ALA A C 1
ATOM 786 O O . ALA A 1 101 ? -2.162 3.326 -7.271 1.00 97.75 101 ALA A O 1
ATOM 787 N N . ALA A 1 102 ? -1.070 3.847 -5.370 1.00 98.12 102 ALA A N 1
ATOM 788 C CA . ALA A 1 102 ? -2.217 3.608 -4.505 1.00 98.12 102 ALA A CA 1
ATOM 789 C C . ALA A 1 102 ? -3.234 4.749 -4.666 1.00 98.12 102 ALA A C 1
ATOM 791 O O . ALA A 1 102 ? -2.877 5.924 -4.735 1.00 98.12 102 ALA A O 1
ATOM 792 N N . ALA A 1 103 ? -4.516 4.413 -4.772 1.00 97.94 103 ALA A N 1
ATOM 793 C CA . ALA A 1 103 ? -5.581 5.396 -4.898 1.00 97.94 103 ALA A CA 1
ATOM 794 C C . ALA A 1 103 ? -6.880 4.880 -4.283 1.00 97.94 103 ALA A C 1
ATOM 796 O O . ALA A 1 103 ? -7.225 3.708 -4.421 1.00 97.94 103 ALA A O 1
ATOM 797 N N . GLU A 1 104 ? -7.635 5.775 -3.659 1.00 97.94 104 GLU A N 1
ATOM 798 C CA . GLU A 1 104 ? -9.017 5.515 -3.269 1.00 97.94 104 GLU A CA 1
ATOM 799 C C . GLU A 1 104 ? -9.957 5.779 -4.460 1.00 97.94 104 GLU A C 1
ATOM 801 O O . GLU A 1 104 ? -9.746 6.697 -5.261 1.00 97.94 104 GLU A O 1
ATOM 806 N N . HIS A 1 105 ? -10.969 4.924 -4.615 1.00 97.19 105 HIS A N 1
ATOM 807 C CA . HIS A 1 105 ? -12.070 5.119 -5.546 1.00 97.19 105 HIS A CA 1
ATOM 808 C C . HIS A 1 105 ? -13.359 4.438 -5.057 1.00 97.19 105 HIS A C 1
ATOM 810 O O . HIS A 1 105 ? -13.468 3.208 -5.049 1.00 97.19 105 HIS A O 1
ATOM 816 N N . GLY A 1 106 ? -14.375 5.234 -4.717 1.00 95.31 106 GLY A N 1
ATOM 817 C CA . GLY A 1 106 ? -15.703 4.732 -4.349 1.00 95.31 106 GLY A CA 1
ATOM 818 C C . GLY A 1 106 ? -15.731 3.950 -3.030 1.00 95.31 106 GLY A C 1
ATOM 819 O O . GLY A 1 106 ? -16.395 2.920 -2.941 1.00 95.31 106 GLY A O 1
ATOM 820 N N . GLY A 1 107 ? -14.979 4.405 -2.028 1.00 95.88 107 GLY A N 1
ATOM 821 C CA . GLY A 1 107 ? -14.824 3.791 -0.709 1.00 95.88 107 GLY A CA 1
ATOM 822 C C . GLY A 1 107 ? -13.851 2.610 -0.668 1.00 95.88 107 GLY A C 1
ATOM 823 O O . GLY A 1 107 ? -13.775 1.916 0.344 1.00 95.88 107 GLY A O 1
ATOM 824 N N . ARG A 1 108 ? -13.120 2.337 -1.757 1.00 97.56 108 ARG A N 1
ATOM 825 C CA . ARG A 1 108 ? -12.229 1.171 -1.890 1.00 97.56 108 ARG A CA 1
ATOM 826 C C . ARG A 1 108 ? -10.861 1.591 -2.410 1.00 97.56 108 ARG A C 1
ATOM 828 O O . ARG A 1 108 ? -10.761 2.531 -3.190 1.00 97.56 108 ARG A O 1
ATOM 835 N N . ALA A 1 109 ? -9.818 0.870 -2.015 1.00 98.12 109 ALA A N 1
ATOM 836 C CA . ALA A 1 109 ? -8.454 1.154 -2.444 1.00 98.12 109 ALA A CA 1
ATOM 837 C C . ALA A 1 109 ? -8.048 0.314 -3.659 1.00 98.12 109 ALA A C 1
ATOM 839 O O . ALA A 1 109 ? -8.295 -0.893 -3.711 1.00 98.12 109 ALA A O 1
ATOM 840 N N . TYR A 1 110 ? -7.369 0.944 -4.611 1.00 98.25 110 TYR A N 1
ATOM 841 C CA . TYR A 1 110 ? -6.884 0.325 -5.836 1.00 98.25 110 TYR A CA 1
ATOM 842 C C . TYR A 1 110 ? -5.439 0.709 -6.132 1.00 98.25 110 TYR A C 1
ATOM 844 O O . TYR A 1 110 ? -5.006 1.834 -5.894 1.00 98.25 110 TYR A O 1
ATOM 852 N N . TRP A 1 111 ? -4.735 -0.210 -6.779 1.00 97.81 111 TRP A N 1
ATOM 853 C CA . TRP A 1 111 ? -3.570 0.092 -7.588 1.00 97.81 111 TRP A CA 1
ATOM 854 C C . TRP A 1 111 ? -4.016 0.672 -8.929 1.00 97.81 111 TRP A C 1
ATOM 856 O O . TRP A 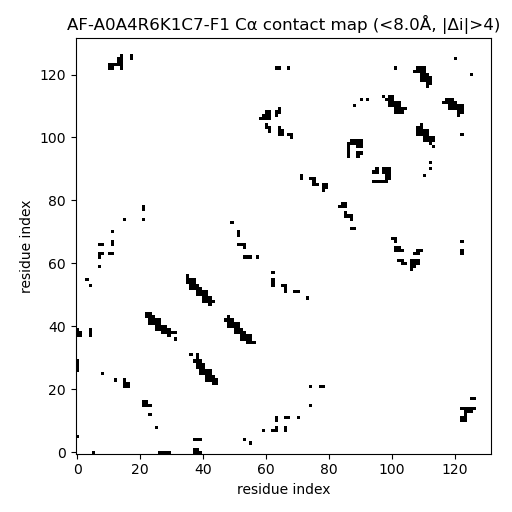1 111 ? -4.703 0.017 -9.718 1.00 97.81 111 TRP A O 1
ATOM 866 N N . LYS A 1 112 ? -3.611 1.907 -9.201 1.00 97.75 112 LYS A N 1
ATOM 867 C CA . LYS A 1 112 ? -3.995 2.696 -10.372 1.00 97.75 112 LYS A CA 1
ATOM 868 C C . LYS A 1 112 ? -2.789 2.964 -11.263 1.00 97.75 112 LYS A C 1
ATOM 870 O O . LYS A 1 112 ? -1.681 3.198 -10.789 1.00 97.75 112 LYS A O 1
ATOM 875 N N . CYS A 1 113 ? -2.993 2.974 -12.577 1.00 97.31 113 CYS A N 1
ATOM 876 C CA . CYS A 1 113 ? -1.987 3.453 -13.518 1.00 97.31 113 CYS A CA 1
ATOM 877 C C . CYS A 1 113 ? -1.861 4.987 -13.405 1.00 97.31 113 CYS A C 1
ATOM 879 O O . CYS A 1 113 ? -2.820 5.679 -13.754 1.00 97.31 113 CYS A O 1
ATOM 881 N N . PRO A 1 114 ? -0.716 5.553 -12.979 1.00 96.44 114 PRO A N 1
ATOM 882 C CA . PRO A 1 114 ? -0.565 7.006 -12.867 1.00 96.44 114 PRO A CA 1
ATOM 883 C C . PRO A 1 114 ? -0.625 7.728 -14.222 1.00 96.44 114 PRO A C 1
ATOM 885 O O . PRO A 1 114 ? -1.121 8.846 -14.289 1.00 96.44 114 PRO A O 1
ATOM 888 N N . ALA A 1 115 ? -0.175 7.092 -15.309 1.00 95.56 115 ALA A N 1
ATOM 889 C CA . ALA A 1 115 ? -0.184 7.703 -16.640 1.00 95.56 115 ALA A CA 1
ATOM 890 C C . ALA A 1 115 ? -1.564 7.661 -17.323 1.00 95.56 115 ALA A C 1
ATOM 892 O O . ALA A 1 115 ? -1.964 8.620 -17.974 1.00 95.56 115 ALA A O 1
ATOM 893 N N . GLY A 1 116 ? -2.281 6.538 -17.202 1.00 91.69 116 GLY A N 1
ATOM 894 C CA . GLY A 1 116 ? -3.547 6.301 -17.911 1.00 91.69 116 GLY A CA 1
ATOM 895 C C . GLY A 1 116 ? -4.803 6.450 -17.052 1.00 91.69 116 GLY A C 1
ATOM 896 O O . GLY A 1 116 ? -5.907 6.461 -17.580 1.00 91.69 116 GLY A O 1
ATOM 897 N N . GLY A 1 117 ? -4.662 6.513 -15.729 1.00 94.00 117 GLY A N 1
ATOM 898 C CA . GLY A 1 117 ? -5.775 6.623 -14.789 1.00 94.00 117 GLY A CA 1
ATOM 899 C C . GLY A 1 117 ? -6.574 5.336 -14.540 1.00 94.00 117 GLY A C 1
ATOM 900 O O . GLY A 1 117 ? -7.398 5.321 -13.630 1.00 94.00 117 GLY A O 1
ATOM 901 N N . GLU A 1 118 ? -6.326 4.268 -15.304 1.00 95.62 118 GLU A N 1
ATOM 902 C CA . GLU A 1 118 ? -7.000 2.966 -15.188 1.00 95.62 118 GLU A CA 1
ATOM 903 C C . GLU A 1 118 ? -6.786 2.349 -13.794 1.00 95.62 118 GLU A C 1
ATOM 905 O O . GLU A 1 118 ? -5.651 2.266 -13.313 1.00 95.62 118 GLU A O 1
ATOM 910 N N . LEU A 1 119 ? -7.870 1.901 -13.155 1.00 96.62 119 LEU A N 1
ATOM 911 C CA . LEU A 1 119 ? -7.815 1.087 -11.939 1.00 96.62 119 LEU A CA 1
ATOM 912 C C . LEU A 1 119 ? -7.452 -0.345 -12.344 1.00 96.62 119 LEU A C 1
ATOM 914 O O . LEU A 1 119 ? -8.203 -0.988 -13.073 1.00 96.62 119 LEU A O 1
ATOM 918 N N . ILE A 1 120 ? -6.291 -0.827 -11.909 1.00 95.50 120 ILE A N 1
ATOM 919 C CA . ILE A 1 120 ? -5.726 -2.104 -12.366 1.00 95.50 120 ILE A CA 1
ATOM 920 C C . ILE A 1 120 ? -6.147 -3.262 -11.468 1.00 95.50 120 ILE A C 1
ATOM 922 O O . ILE A 1 120 ? -6.537 -4.317 -11.959 1.00 95.50 120 ILE A O 1
ATOM 926 N N . SER A 1 121 ? -6.047 -3.077 -10.155 1.00 95.25 121 SER A N 1
ATOM 927 C CA . SER A 1 121 ? -6.417 -4.088 -9.166 1.00 95.25 121 SER A CA 1
ATOM 928 C C . SER A 1 121 ? -6.826 -3.408 -7.877 1.00 95.25 121 SER A C 1
ATOM 930 O O . SER A 1 121 ? -6.276 -2.370 -7.528 1.00 95.25 121 SER A O 1
ATOM 932 N N . GLU A 1 122 ? -7.758 -4.005 -7.147 1.00 97.25 122 GLU A N 1
ATOM 933 C CA . GLU A 1 122 ? -7.960 -3.652 -5.743 1.00 97.25 122 GLU A CA 1
ATOM 934 C C . GLU A 1 122 ? -6.703 -4.015 -4.940 1.00 97.25 122 GLU A C 1
ATOM 936 O O . GLU A 1 122 ? -6.020 -4.994 -5.270 1.00 97.25 122 GLU A O 1
ATOM 941 N N . ILE A 1 123 ? -6.395 -3.220 -3.918 1.00 97.00 123 ILE A N 1
ATOM 942 C CA . ILE A 1 123 ? -5.285 -3.496 -2.998 1.00 97.00 123 ILE A CA 1
ATOM 943 C C . ILE A 1 123 ? -5.634 -4.725 -2.144 1.00 97.00 123 ILE A C 1
ATOM 945 O O . ILE A 1 123 ? -6.775 -4.894 -1.715 1.00 97.00 123 ILE A O 1
ATOM 949 N N . GLY A 1 124 ? -4.661 -5.610 -1.949 1.00 94.50 124 GLY A N 1
ATOM 950 C CA . GLY A 1 124 ? -4.808 -6.936 -1.340 1.00 94.50 124 GLY A CA 1
ATOM 951 C C . GLY A 1 124 ? -5.249 -8.035 -2.312 1.00 94.50 124 GLY A C 1
ATOM 952 O O . GLY A 1 124 ? -5.589 -9.143 -1.894 1.00 94.50 124 GLY A O 1
ATOM 953 N N . ARG A 1 125 ? -5.308 -7.738 -3.617 1.00 93.88 125 ARG A N 1
ATOM 954 C CA . ARG A 1 125 ? -5.687 -8.688 -4.679 1.00 93.88 125 ARG A CA 1
ATOM 955 C C . ARG A 1 125 ? -4.696 -8.723 -5.839 1.00 93.88 125 ARG A C 1
ATOM 957 O O . ARG A 1 125 ? -5.013 -9.270 -6.897 1.00 93.88 125 ARG A O 1
ATOM 964 N N . LEU A 1 126 ? -3.506 -8.155 -5.672 1.00 88.88 126 LEU A N 1
ATOM 965 C CA . LEU A 1 126 ? -2.477 -8.141 -6.701 1.00 88.88 126 LEU A CA 1
ATOM 966 C C . LEU A 1 126 ? -2.114 -9.582 -7.097 1.00 88.88 126 LEU A C 1
ATOM 968 O O . LEU A 1 126 ? -1.723 -10.400 -6.272 1.00 88.88 126 LEU A O 1
ATOM 972 N N . GLY A 1 127 ? -2.268 -9.911 -8.381 1.00 74.12 127 GLY A N 1
ATOM 973 C CA . GLY A 1 127 ? -2.011 -11.261 -8.896 1.00 74.12 127 GLY A CA 1
ATOM 974 C C . GLY A 1 127 ? -3.186 -12.240 -8.776 1.00 74.12 127 GLY A C 1
ATOM 975 O O . GLY A 1 127 ? -3.107 -13.335 -9.334 1.00 74.12 127 GLY A O 1
ATOM 976 N N . ALA A 1 128 ? -4.304 -11.854 -8.151 1.00 64.44 128 ALA A N 1
ATOM 977 C CA . ALA A 1 128 ? -5.552 -12.588 -8.308 1.00 64.44 128 ALA A CA 1
ATOM 978 C C . ALA A 1 128 ? -6.049 -12.401 -9.749 1.00 64.44 128 ALA A C 1
ATOM 980 O O . ALA A 1 128 ? -6.293 -11.281 -10.200 1.00 64.44 128 ALA A O 1
ATOM 981 N N . THR A 1 129 ? -6.188 -13.494 -10.501 1.00 44.34 129 THR A N 1
ATOM 982 C CA . THR A 1 129 ? -6.826 -13.441 -11.821 1.00 44.34 129 THR A CA 1
ATOM 983 C C . THR A 1 129 ? -8.241 -12.876 -11.652 1.00 44.34 129 THR A C 1
ATOM 985 O O . THR A 1 129 ? -8.951 -13.341 -10.750 1.00 44.34 129 THR A O 1
ATOM 988 N N . PRO A 1 130 ? -8.687 -11.904 -12.475 1.00 42.28 130 PRO A N 1
ATOM 989 C CA . PRO A 1 130 ? -10.077 -11.474 -12.452 1.00 42.28 130 PRO A CA 1
ATOM 990 C C . PRO A 1 130 ? -10.960 -12.710 -12.622 1.00 42.28 130 PRO A C 1
ATOM 992 O O . PRO A 1 130 ? -10.800 -13.454 -13.591 1.00 42.28 130 PRO A O 1
ATOM 995 N N . ARG A 1 131 ? -11.857 -12.972 -11.665 1.00 36.06 131 ARG A N 1
ATOM 996 C CA . ARG A 1 131 ? -12.919 -13.956 -11.884 1.00 36.06 131 ARG A CA 1
ATOM 997 C C . ARG A 1 131 ? -13.864 -13.322 -12.902 1.00 36.06 131 ARG A C 1
ATOM 999 O O . ARG A 1 131 ? -14.615 -12.420 -12.537 1.00 36.06 131 ARG A O 1
ATOM 1006 N N . GLY A 1 132 ? -13.692 -13.700 -14.168 1.00 34.69 132 GLY A N 1
ATOM 1007 C CA . GLY A 1 132 ? -14.649 -13.414 -15.236 1.00 34.69 132 GLY A CA 1
ATOM 1008 C C . GLY A 1 132 ? -15.969 -14.137 -15.023 1.00 34.69 132 GLY A C 1
ATOM 1009 O O . GLY A 1 132 ? -16.000 -15.088 -14.207 1.00 34.69 132 GLY A O 1
#

Foldseek 3Di:
DPVLLVVLCLLQQLQVVVPPPWHWDWAADPPPVDPQKGKTWTAGPVGDTDMDMARNPDQSQVRSLRRNQVVLVVSLVVCVVVVHDSQPPADPVCRPPHHFHWDGDPSFIFRADPVPRDGDGTRSCVPPDPPD

Secondary structure (DSSP, 8-state):
--HHHHHHHHHHHHHHHTTSS---EEEE---S--TTEEEEEEE-TTS-EEEEEEETTS-HHHHHHHHHHHHHHHHHHHHHHTT----PSBPSSSTTT-BPEEEEETTEEEEE-TTT--EEEETT-TTPPP--

pLDDT: mean 89.64, std 11.22, range [34.69, 98.38]

Nearest PDB structures (foldseek):
  8g6p-assembly1_A  TM=4.777E-01  e=2.516E-01  Mycolicibacterium thermoresistibile
  8ewa-assembly1_B  TM=3.455E-01  e=3.935E-01  Pseudomonas aeruginosa
  6cau-assembly1_A  TM=3.313E-01  e=3.463E-01  Acinetobacter baumannii
  8egm-assembly1_A  TM=3.653E-01  e=1.027E+00  Pseudomonas aeruginosa PAO1
  9d9k-assembly1_A  TM=3.697E-01  e=1.606E+00  Pseudomonas aeruginosa PAO1

Mean predicted aligned error: 4.35 Å

Solvent-accessible surface area (backbone atoms only — not comparable to full-atom values): 7511 Å² total; per-residue (Å²): 104,57,67,66,55,52,56,39,49,53,37,42,48,52,40,46,64,73,64,66,95,57,64,78,42,82,40,71,40,70,85,77,80,45,89,61,50,44,41,29,33,37,30,45,90,89,72,51,70,50,81,44,64,40,58,66,85,52,56,69,12,49,36,35,14,57,40,38,45,55,52,38,52,56,51,29,52,52,24,49,78,69,76,43,84,52,41,57,56,62,22,89,91,41,67,90,77,42,38,35,38,57,34,63,60,94,72,34,27,23,32,20,36,77,89,79,66,47,76,74,39,49,64,45,42,63,88,59,76,80,85,123